Protein AF-A0A6L3XEY2-F1 (afdb_monomer)

Nearest PDB structures (foldseek):
  5vl9-assembly2_C  TM=9.858E-01  e=1.255E-08  [Enterobacter] lignolyticus
  3eup-assembly1_B  TM=8.400E-01  e=5.542E-02  Cytophaga hutchinsonii ATCC 33406
  4dw6-assembly1_A  TM=7.700E-01  e=4.319E-01  Mycobacterium tuberculosis
  3q0v-assembly1_A  TM=7.815E-01  e=7.839E-01  Mycobacterium tuberculosis
  6ayh-assembly1_A-2  TM=6.996E-01  e=1.022E+00  Salmonella enterica

Radius of gyration: 15.06 Å; Cα contacts (8 Å, |Δi|>4): 56; chains: 1; bounding box: 34×32×31 Å

Structure (mmCIF, N/CA/C/O backbone):
data_AF-A0A6L3XEY2-F1
#
_entry.id   AF-A0A6L3XEY2-F1
#
loop_
_atom_site.group_PDB
_atom_site.id
_atom_site.type_symbol
_atom_site.label_atom_id
_atom_site.label_alt_id
_atom_site.label_comp_id
_atom_site.label_asym_id
_atom_site.label_entity_id
_atom_site.label_seq_id
_atom_site.pdbx_PDB_ins_code
_atom_site.Cartn_x
_atom_site.Cartn_y
_atom_site.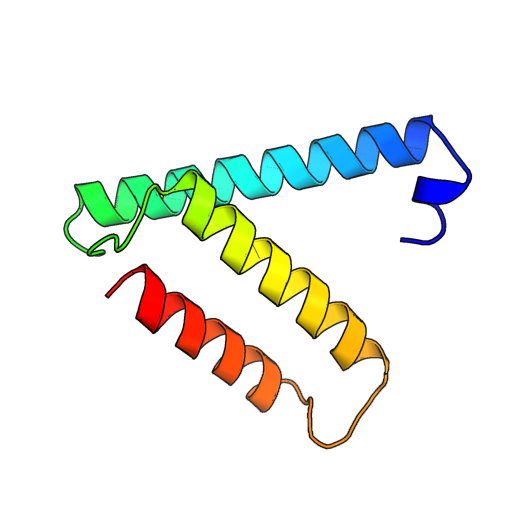Cartn_z
_atom_site.occupancy
_atom_site.B_iso_or_equiv
_atom_site.auth_seq_id
_atom_site.auth_comp_id
_atom_site.auth_asym_id
_atom_site.auth_atom_id
_atom_site.pdbx_PDB_model_num
ATOM 1 N N . GLN A 1 1 ? 12.642 -0.521 -12.333 1.00 57.31 1 GLN A N 1
ATOM 2 C CA . GLN A 1 1 ? 13.739 0.154 -11.588 1.00 57.31 1 GLN A CA 1
ATOM 3 C C . GLN A 1 1 ? 15.105 0.240 -12.310 1.00 57.31 1 GLN A C 1
ATOM 5 O O . GLN A 1 1 ? 16.089 0.628 -11.689 1.00 57.31 1 GLN A O 1
ATOM 10 N N . ILE A 1 2 ? 15.204 -0.019 -13.622 1.00 56.16 2 ILE A N 1
ATOM 11 C CA . ILE A 1 2 ? 16.502 0.002 -14.340 1.00 56.16 2 ILE A CA 1
ATOM 12 C C . ILE A 1 2 ? 16.961 1.430 -14.713 1.00 56.16 2 ILE A C 1
ATOM 14 O O . ILE A 1 2 ? 18.156 1.700 -14.788 1.00 56.16 2 ILE A O 1
ATOM 18 N N . LEU A 1 3 ? 16.028 2.365 -14.920 1.00 53.69 3 LEU A N 1
ATOM 19 C CA . LEU A 1 3 ? 16.352 3.752 -15.292 1.00 53.69 3 LEU A CA 1
ATOM 20 C C . LEU A 1 3 ? 16.852 4.583 -14.097 1.00 53.69 3 LEU A C 1
ATOM 22 O O . LEU A 1 3 ? 17.869 5.257 -14.210 1.00 53.69 3 LEU A O 1
ATOM 26 N N . ALA A 1 4 ? 16.227 4.448 -12.921 1.00 59.91 4 ALA A N 1
ATOM 27 C CA . ALA A 1 4 ? 16.641 5.137 -11.689 1.00 59.91 4 ALA A CA 1
ATOM 28 C C . ALA A 1 4 ? 18.037 4.723 -11.172 1.00 59.91 4 ALA A C 1
ATOM 30 O O . ALA A 1 4 ? 18.605 5.377 -10.304 1.00 59.91 4 ALA A O 1
ATOM 31 N N . THR A 1 5 ? 18.604 3.623 -11.670 1.00 65.81 5 THR A N 1
ATOM 32 C CA . THR A 1 5 ? 19.975 3.200 -11.337 1.00 65.81 5 THR A CA 1
ATOM 33 C C . THR A 1 5 ? 21.028 3.785 -12.277 1.00 65.81 5 THR A C 1
ATOM 35 O O . THR A 1 5 ? 22.211 3.721 -11.955 1.00 65.81 5 THR A O 1
ATOM 38 N N . ARG A 1 6 ? 20.628 4.354 -13.422 1.00 68.31 6 ARG A N 1
ATOM 39 C CA . ARG A 1 6 ? 21.541 4.865 -14.460 1.00 68.31 6 ARG A CA 1
ATOM 40 C C . ARG A 1 6 ? 21.520 6.385 -14.618 1.00 68.31 6 ARG A C 1
ATOM 42 O O . ARG A 1 6 ? 22.406 6.915 -15.277 1.00 68.31 6 ARG A O 1
ATOM 49 N N . ASP A 1 7 ? 20.550 7.061 -14.009 1.00 85.69 7 ASP A N 1
ATOM 50 C CA . ASP A 1 7 ? 20.347 8.505 -14.117 1.00 85.69 7 ASP A CA 1
ATOM 51 C C . ASP A 1 7 ? 19.942 9.082 -12.748 1.00 85.69 7 ASP A C 1
ATOM 53 O O . ASP A 1 7 ? 18.978 8.624 -12.125 1.00 85.69 7 ASP A O 1
ATOM 57 N N . SER A 1 8 ? 20.717 10.054 -12.256 1.00 85.25 8 SER A N 1
ATOM 58 C CA . SER A 1 8 ? 20.515 10.676 -10.942 1.00 85.25 8 SER A CA 1
ATOM 59 C C . SER A 1 8 ? 19.245 11.513 -10.864 1.00 85.25 8 SER A C 1
ATOM 61 O O . SER A 1 8 ? 18.614 11.543 -9.807 1.00 85.25 8 SER A O 1
ATOM 63 N N . ASP A 1 9 ? 18.851 12.150 -11.963 1.00 87.50 9 ASP A N 1
ATOM 64 C CA . ASP A 1 9 ? 17.678 13.017 -12.008 1.00 87.50 9 ASP A CA 1
ATOM 65 C C . ASP A 1 9 ? 16.416 12.153 -12.033 1.00 87.50 9 ASP A C 1
ATOM 67 O O . ASP A 1 9 ? 15.479 12.381 -11.264 1.00 87.50 9 ASP A O 1
ATOM 71 N N . ILE A 1 10 ? 16.437 11.064 -12.813 1.00 86.81 10 ILE A N 1
ATOM 72 C CA . ILE A 1 10 ? 15.371 10.051 -12.795 1.00 86.81 10 ILE A CA 1
ATOM 73 C C . ILE A 1 10 ? 15.276 9.391 -11.417 1.00 86.81 10 ILE A C 1
ATOM 75 O O . ILE A 1 10 ? 14.172 9.145 -10.927 1.00 86.81 10 ILE A O 1
ATOM 79 N N . LYS A 1 11 ? 16.409 9.1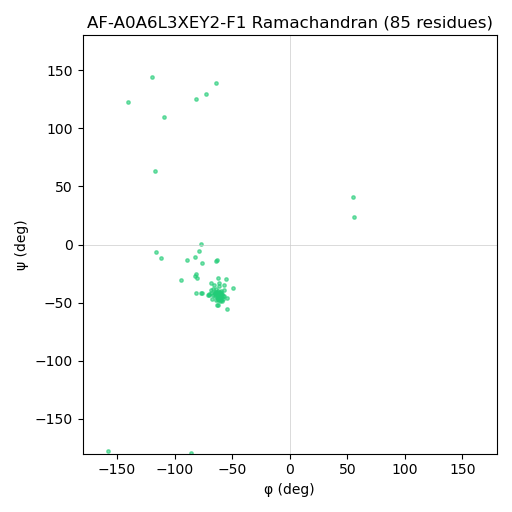10 -10.760 1.00 86.56 11 LYS A N 1
ATOM 80 C CA . LYS A 1 11 ? 16.406 8.591 -9.386 1.00 86.56 11 LYS A CA 1
ATOM 81 C C . LYS A 1 11 ? 15.733 9.565 -8.423 1.00 86.56 11 LYS A C 1
ATOM 83 O O . LYS A 1 11 ? 14.918 9.128 -7.615 1.00 86.56 11 LYS A O 1
ATOM 88 N N . GLY A 1 12 ? 16.058 10.855 -8.516 1.00 88.38 12 GLY A N 1
ATOM 89 C CA . GLY A 1 12 ? 15.453 11.904 -7.697 1.00 88.38 12 GLY A CA 1
ATOM 90 C C . GLY A 1 12 ? 13.939 11.981 -7.890 1.00 88.38 12 GLY A C 1
ATOM 91 O O . GLY A 1 12 ? 13.195 11.938 -6.913 1.00 88.38 12 GLY A O 1
ATOM 92 N N . ALA A 1 13 ? 13.477 11.988 -9.142 1.00 91.81 13 ALA A N 1
ATOM 93 C CA . ALA A 1 13 ? 12.050 11.970 -9.458 1.00 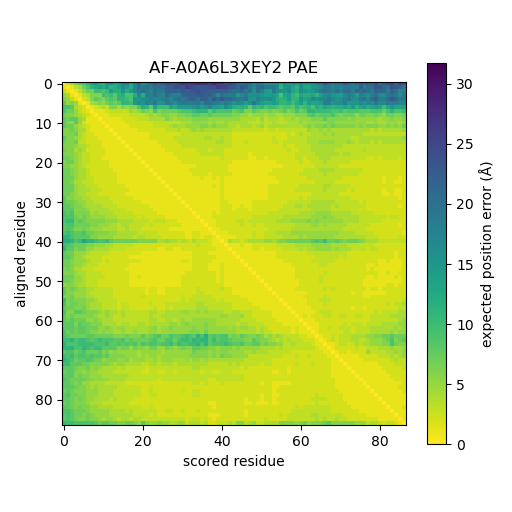91.81 13 ALA A CA 1
ATOM 94 C C . ALA A 1 13 ? 11.351 10.706 -8.926 1.00 91.81 13 ALA A C 1
ATOM 96 O O . ALA A 1 13 ? 10.271 10.796 -8.348 1.00 91.81 13 ALA A O 1
ATOM 97 N N . TYR A 1 14 ? 11.979 9.533 -9.057 1.00 88.50 14 TYR A N 1
ATOM 98 C CA . TYR A 1 14 ? 11.432 8.283 -8.525 1.00 88.50 14 TYR A CA 1
ATOM 99 C C . TYR A 1 14 ? 11.286 8.329 -6.998 1.00 88.50 14 TYR A C 1
ATOM 101 O O . TYR A 1 14 ? 10.229 7.979 -6.475 1.00 88.50 14 TYR A O 1
ATOM 109 N N . VAL A 1 15 ? 12.310 8.804 -6.279 1.00 90.50 15 VAL A N 1
ATOM 110 C CA . VAL A 1 15 ? 12.249 8.983 -4.817 1.00 90.50 15 VAL A CA 1
ATOM 111 C C . VAL A 1 15 ? 11.102 9.915 -4.436 1.00 90.50 15 VAL A C 1
ATOM 113 O O . VAL A 1 15 ? 10.288 9.537 -3.599 1.00 90.50 15 VAL A O 1
ATOM 116 N N . LEU A 1 16 ? 10.969 11.059 -5.112 1.00 93.94 16 LEU A N 1
ATOM 117 C CA . LEU A 1 16 ? 9.881 12.004 -4.857 1.00 93.94 16 LEU A CA 1
ATOM 118 C C . LEU A 1 16 ? 8.503 11.348 -5.030 1.00 93.94 16 LEU A C 1
ATOM 120 O O . LEU A 1 16 ? 7.629 11.512 -4.185 1.00 93.94 16 LEU A O 1
ATOM 124 N N . THR A 1 17 ? 8.307 10.558 -6.089 1.00 93.88 17 THR A N 1
ATOM 125 C CA . THR A 1 17 ? 7.025 9.862 -6.291 1.00 93.88 17 THR A CA 1
ATOM 126 C C . THR A 1 17 ? 6.737 8.814 -5.215 1.00 93.88 17 THR A C 1
ATOM 128 O O . THR A 1 17 ? 5.585 8.661 -4.814 1.00 93.88 17 THR A O 1
ATOM 131 N N . MET A 1 18 ? 7.763 8.122 -4.704 1.00 94.38 18 MET A N 1
ATOM 132 C CA . MET A 1 18 ? 7.604 7.176 -3.594 1.00 94.38 18 MET A CA 1
ATOM 133 C C . MET A 1 18 ? 7.261 7.891 -2.285 1.00 94.38 18 MET A C 1
ATOM 135 O O . MET A 1 18 ? 6.414 7.410 -1.539 1.00 94.38 18 MET A O 1
ATOM 139 N N . GLU A 1 19 ? 7.872 9.048 -2.020 1.00 95.88 19 GLU A N 1
ATOM 140 C CA . GLU A 1 19 ? 7.553 9.875 -0.850 1.00 95.88 19 GLU A CA 1
ATOM 141 C C . GLU A 1 19 ? 6.120 10.412 -0.911 1.00 95.88 19 GLU A C 1
ATOM 143 O O . GLU A 1 19 ? 5.395 10.311 0.075 1.00 95.88 19 GLU A O 1
ATOM 148 N N . MET A 1 20 ? 5.678 10.911 -2.070 1.00 97.31 20 MET A N 1
ATOM 149 C CA . MET A 1 20 ? 4.294 11.357 -2.263 1.00 97.31 20 MET A CA 1
ATOM 150 C C . MET A 1 20 ? 3.302 10.211 -2.038 1.00 97.31 20 MET A C 1
ATOM 152 O O . MET A 1 20 ? 2.324 10.371 -1.313 1.00 97.31 20 MET A O 1
ATOM 156 N N . TRP A 1 21 ? 3.568 9.032 -2.607 1.00 97.81 21 TRP A N 1
ATOM 157 C CA . TRP A 1 21 ? 2.711 7.863 -2.405 1.00 97.81 21 TRP A CA 1
ATOM 158 C C . TRP A 1 21 ? 2.654 7.442 -0.930 1.00 97.81 21 TRP A C 1
ATOM 160 O O . TRP A 1 21 ? 1.575 7.154 -0.403 1.00 97.81 21 TRP A O 1
ATOM 170 N N . HIS A 1 22 ? 3.794 7.457 -0.237 1.00 98.31 22 HIS A N 1
ATOM 171 C CA . HIS A 1 22 ? 3.853 7.178 1.196 1.00 98.31 22 HIS A CA 1
ATOM 172 C C . HIS A 1 22 ? 3.021 8.172 2.008 1.00 98.31 22 HIS A C 1
ATOM 174 O O . HIS A 1 22 ? 2.182 7.745 2.799 1.00 98.31 22 HIS A O 1
ATOM 180 N N . GLN A 1 23 ? 3.180 9.473 1.762 1.00 98.38 23 GLN A N 1
ATOM 181 C CA . GLN A 1 23 ? 2.448 10.528 2.467 1.00 98.38 23 GLN A CA 1
ATOM 182 C C . GLN A 1 23 ? 0.931 10.412 2.285 1.00 98.38 23 GLN A C 1
ATOM 184 O O . GLN A 1 23 ? 0.196 10.462 3.273 1.00 98.38 23 GLN A O 1
ATOM 189 N N . GLU A 1 24 ? 0.461 10.193 1.055 1.00 98.44 24 GLU A N 1
ATOM 190 C CA . GLU A 1 24 ? -0.967 10.004 0.770 1.00 98.44 24 GLU A CA 1
ATOM 191 C C . GLU A 1 24 ? -1.520 8.749 1.462 1.00 98.44 24 GLU A C 1
ATOM 193 O O . GLU A 1 24 ? -2.584 8.778 2.081 1.00 98.44 24 GLU A O 1
ATOM 198 N N . THR A 1 25 ? -0.762 7.648 1.442 1.00 98.06 25 THR A N 1
ATOM 199 C CA . THR A 1 25 ? -1.161 6.401 2.114 1.00 98.06 25 THR A CA 1
ATOM 200 C C . THR A 1 25 ? -1.259 6.594 3.630 1.00 98.06 25 THR A C 1
ATOM 202 O O . THR A 1 25 ? -2.232 6.167 4.251 1.00 98.06 25 THR A O 1
ATOM 205 N N . VAL A 1 26 ? -0.291 7.290 4.236 1.00 98.62 26 VAL A N 1
ATOM 206 C CA . VAL A 1 26 ? -0.309 7.636 5.665 1.00 98.62 26 VAL A CA 1
ATOM 207 C C . VAL A 1 26 ? -1.517 8.504 6.013 1.00 98.62 26 VAL A C 1
ATOM 209 O O . VAL A 1 26 ? -2.167 8.253 7.030 1.00 98.62 26 VAL A O 1
ATOM 212 N N . ALA A 1 27 ? -1.841 9.500 5.185 1.00 98.50 27 ALA A N 1
ATOM 213 C CA . ALA A 1 27 ? -2.990 10.373 5.405 1.00 98.50 27 ALA A CA 1
ATOM 214 C C . ALA A 1 27 ? -4.309 9.583 5.426 1.00 98.50 27 ALA A C 1
ATOM 216 O O . ALA A 1 27 ? -5.125 9.779 6.327 1.00 98.50 27 ALA A O 1
ATOM 217 N N . ILE A 1 28 ? -4.481 8.634 4.499 1.00 98.31 28 ILE A N 1
ATOM 218 C CA . ILE A 1 28 ? -5.651 7.745 4.448 1.00 98.31 28 ILE A CA 1
ATOM 219 C C . ILE A 1 28 ? -5.738 6.866 5.703 1.00 98.31 28 ILE A C 1
ATOM 221 O O . ILE A 1 28 ? -6.804 6.769 6.312 1.00 98.31 28 ILE A O 1
ATOM 225 N N . ILE A 1 29 ? -4.625 6.249 6.118 1.00 98.19 29 ILE A N 1
ATOM 226 C CA . ILE A 1 29 ? -4.587 5.388 7.311 1.00 98.19 29 ILE A CA 1
ATOM 227 C C . ILE A 1 29 ? -4.957 6.188 8.565 1.00 98.19 29 ILE A C 1
ATOM 229 O O . ILE A 1 29 ? -5.776 5.736 9.367 1.00 98.19 29 ILE A O 1
ATOM 233 N N . ARG A 1 30 ? -4.395 7.392 8.723 1.00 98.38 30 ARG A N 1
ATOM 234 C CA . ARG A 1 30 ? -4.699 8.280 9.854 1.00 98.38 30 ARG A CA 1
ATOM 235 C C . ARG A 1 30 ? -6.168 8.689 9.871 1.00 98.38 30 ARG A C 1
ATOM 237 O O . ARG A 1 30 ? -6.811 8.535 10.902 1.00 98.38 30 ARG A O 1
ATOM 244 N N . ALA A 1 31 ? -6.711 9.123 8.735 1.00 98.31 31 ALA A N 1
ATOM 245 C CA . ALA A 1 31 ? -8.118 9.500 8.632 1.00 98.31 31 ALA A CA 1
ATOM 246 C C . ALA A 1 31 ? -9.057 8.330 8.977 1.00 98.31 31 ALA A C 1
ATOM 248 O O . ALA A 1 31 ? -10.054 8.514 9.674 1.00 98.31 31 ALA A O 1
ATOM 249 N N . GLY A 1 32 ? -8.726 7.109 8.542 1.00 97.75 32 GLY A N 1
ATOM 250 C CA . GLY A 1 32 ? -9.493 5.915 8.897 1.00 97.75 32 GLY A CA 1
ATOM 251 C C . GLY A 1 32 ? -9.409 5.559 10.384 1.00 97.75 32 GLY A C 1
ATOM 252 O O . GLY A 1 32 ? -10.421 5.188 10.978 1.00 97.75 32 GLY A O 1
ATOM 253 N N . ALA A 1 33 ? -8.244 5.729 11.014 1.00 97.31 33 ALA A N 1
ATOM 254 C CA . ALA A 1 33 ? -8.092 5.548 12.458 1.00 97.31 33 ALA A CA 1
ATOM 255 C C . ALA A 1 33 ? -8.870 6.612 13.260 1.00 97.31 33 ALA A C 1
ATOM 257 O O . ALA A 1 33 ? -9.582 6.272 14.201 1.00 97.31 33 ALA A O 1
ATOM 258 N N . GLU A 1 34 ? -8.810 7.885 12.855 1.00 97.62 34 GLU A N 1
ATOM 259 C CA . GLU A 1 34 ? -9.580 8.985 13.462 1.00 97.62 34 GLU A CA 1
ATOM 260 C C . GLU A 1 34 ? -11.097 8.767 13.345 1.00 97.62 34 GLU A C 1
ATOM 262 O O . GLU A 1 34 ? -11.853 9.068 14.271 1.00 97.62 34 GLU A O 1
ATOM 267 N N . ALA A 1 35 ? -11.546 8.182 12.232 1.00 97.88 35 ALA A N 1
ATOM 268 C CA . ALA A 1 35 ? -12.935 7.794 12.015 1.00 97.88 35 ALA A CA 1
ATOM 269 C C . ALA A 1 35 ? -13.347 6.501 12.752 1.00 97.88 35 ALA A C 1
ATOM 271 O O . ALA A 1 35 ? -14.498 6.082 12.629 1.00 97.88 35 ALA A O 1
ATOM 272 N N . ASN A 1 36 ? -12.445 5.865 13.512 1.00 96.38 36 ASN A N 1
ATOM 273 C CA . ASN A 1 36 ? -12.619 4.536 14.122 1.00 96.38 36 ASN A CA 1
ATOM 274 C C . ASN A 1 36 ? -12.965 3.426 13.108 1.00 96.38 36 ASN A C 1
ATOM 276 O O . ASN A 1 36 ? -13.563 2.413 13.468 1.00 96.38 36 ASN A O 1
ATOM 280 N N . ALA A 1 37 ? -12.605 3.616 11.836 1.00 97.06 37 ALA A N 1
ATOM 281 C CA . ALA A 1 37 ? -12.754 2.611 10.791 1.00 97.06 37 ALA A CA 1
ATOM 282 C C . ALA A 1 37 ? -11.597 1.600 10.797 1.00 97.06 37 ALA A C 1
ATOM 284 O O . ALA A 1 37 ? -11.800 0.464 10.377 1.00 97.06 37 ALA A O 1
ATOM 285 N N . PHE A 1 38 ? -10.414 1.999 11.282 1.00 97.12 38 PHE A N 1
ATOM 286 C CA . PHE A 1 38 ? -9.225 1.148 11.385 1.00 97.12 38 PHE A CA 1
ATOM 287 C C . PHE A 1 38 ? -8.740 1.011 12.830 1.00 97.12 38 PHE A C 1
ATOM 289 O O . PHE A 1 38 ? -8.756 1.977 13.594 1.00 97.12 38 PHE A O 1
ATOM 296 N N . THR A 1 39 ? -8.237 -0.176 13.169 1.00 96.19 39 THR A N 1
ATOM 297 C CA . THR A 1 39 ? -7.459 -0.432 14.387 1.00 96.19 39 THR A CA 1
ATOM 298 C C . THR A 1 39 ? -6.018 -0.685 13.977 1.00 96.19 39 THR A C 1
ATOM 300 O O . THR A 1 39 ? -5.712 -1.693 13.351 1.00 96.19 39 THR A O 1
ATOM 303 N N . LEU A 1 40 ? -5.128 0.252 14.294 1.00 94.75 40 LEU A N 1
ATOM 304 C CA . LEU A 1 40 ? -3.749 0.189 13.820 1.00 94.75 40 LEU A CA 1
ATOM 305 C C . LEU A 1 40 ? -2.908 -0.743 14.695 1.00 94.75 40 LEU A C 1
ATOM 307 O O . LEU A 1 40 ? -2.797 -0.533 15.904 1.00 94.75 40 LEU A O 1
ATOM 311 N N . ALA A 1 41 ? -2.267 -1.731 14.072 1.00 90.06 41 ALA A N 1
ATOM 312 C CA . ALA A 1 41 ? -1.314 -2.614 14.747 1.00 90.06 41 ALA A CA 1
ATOM 313 C C . ALA A 1 41 ? 0.062 -1.952 15.000 1.00 90.06 41 ALA A C 1
ATOM 315 O O . ALA A 1 41 ? 0.861 -2.455 15.790 1.00 90.06 41 ALA A O 1
ATOM 316 N N . ASP A 1 42 ? 0.350 -0.836 14.322 1.00 96.94 42 ASP A N 1
ATOM 317 C CA . ASP A 1 42 ? 1.628 -0.113 14.335 1.00 96.94 42 ASP A CA 1
ATOM 318 C C . ASP A 1 42 ? 1.413 1.359 13.908 1.00 96.94 42 ASP A C 1
ATOM 320 O O . ASP A 1 42 ? 0.291 1.795 13.653 1.00 96.94 42 ASP A O 1
ATOM 324 N N . GLN A 1 43 ? 2.484 2.147 13.815 1.00 97.50 43 GLN A N 1
ATOM 325 C CA . GLN A 1 43 ? 2.443 3.511 13.294 1.00 97.50 43 GLN A CA 1
ATOM 326 C C . GLN A 1 43 ? 2.025 3.537 11.808 1.00 97.50 43 GLN A C 1
ATOM 328 O O . GLN A 1 43 ? 2.531 2.723 11.023 1.00 97.50 43 GLN A O 1
ATOM 333 N N . PRO A 1 44 ? 1.175 4.496 11.387 1.00 98.00 44 PRO A N 1
ATOM 334 C CA . PRO A 1 44 ? 0.735 4.646 9.998 1.00 98.00 44 PRO A CA 1
ATOM 335 C C . PRO A 1 44 ? 1.867 4.630 8.964 1.00 98.00 44 PRO A C 1
ATOM 337 O O . PRO A 1 44 ? 1.718 4.059 7.888 1.00 98.00 44 PRO A O 1
ATOM 340 N N . GLU A 1 45 ? 3.015 5.229 9.285 1.00 98.38 45 GLU A N 1
ATOM 341 C CA . GLU A 1 45 ? 4.183 5.321 8.405 1.00 98.38 45 GLU A CA 1
ATOM 342 C C . GLU A 1 45 ? 4.791 3.952 8.112 1.00 98.38 45 GLU A C 1
ATOM 344 O O . GLU A 1 45 ? 5.169 3.675 6.970 1.00 98.38 45 GLU A O 1
ATOM 349 N N . ASN A 1 46 ? 4.876 3.094 9.130 1.00 98.19 46 ASN A N 1
ATOM 350 C CA . ASN A 1 46 ? 5.405 1.743 8.989 1.00 98.19 46 ASN A CA 1
ATOM 351 C C . ASN A 1 46 ? 4.441 0.875 8.177 1.00 98.19 46 ASN A C 1
ATOM 353 O O . ASN A 1 46 ? 4.871 0.152 7.277 1.00 98.19 46 ASN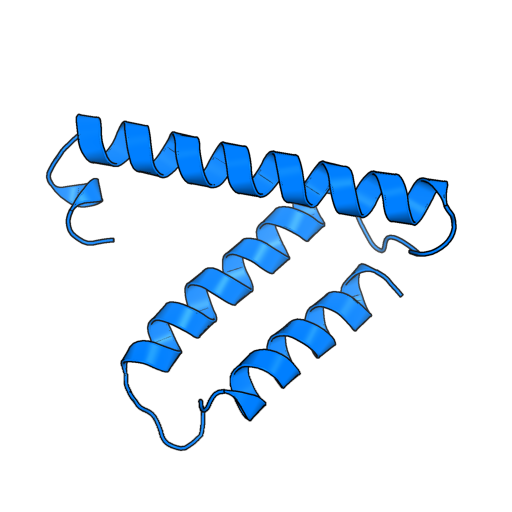 A O 1
ATOM 357 N N . ILE A 1 47 ? 3.140 0.991 8.461 1.00 98.00 47 ILE A N 1
ATOM 358 C CA . ILE A 1 47 ? 2.083 0.292 7.723 1.00 98.00 47 ILE A CA 1
ATOM 359 C C . ILE A 1 47 ? 2.129 0.685 6.241 1.00 98.00 47 ILE A C 1
ATOM 361 O O . ILE A 1 47 ? 2.182 -0.186 5.373 1.00 98.00 47 ILE A O 1
ATOM 365 N N . ALA A 1 48 ? 2.195 1.984 5.940 1.00 98.25 48 ALA A N 1
ATOM 366 C CA . ALA A 1 48 ? 2.274 2.483 4.571 1.00 98.25 48 ALA A CA 1
ATOM 367 C C . ALA A 1 48 ? 3.493 1.925 3.819 1.00 98.25 48 ALA A C 1
ATOM 369 O O . ALA A 1 48 ? 3.349 1.461 2.688 1.00 98.25 48 ALA A O 1
ATOM 370 N N . TRP A 1 49 ? 4.680 1.888 4.440 1.00 97.88 49 TRP A N 1
ATOM 371 C CA . TRP A 1 49 ? 5.859 1.298 3.795 1.00 97.88 49 TRP A CA 1
ATOM 372 C C . TRP A 1 49 ? 5.720 -0.201 3.535 1.00 97.88 49 TRP A C 1
ATOM 374 O O . TRP A 1 49 ? 6.150 -0.669 2.480 1.00 97.88 49 TRP A O 1
ATOM 384 N N . ARG A 1 50 ? 5.104 -0.958 4.450 1.00 98.00 50 ARG A N 1
ATOM 385 C CA . ARG A 1 50 ? 4.845 -2.391 4.239 1.00 98.00 50 ARG A CA 1
ATOM 386 C C . ARG A 1 50 ? 3.861 -2.625 3.092 1.00 98.00 50 ARG A C 1
ATOM 388 O O . ARG A 1 50 ? 4.123 -3.484 2.252 1.00 98.00 50 ARG A O 1
ATOM 395 N N . LEU A 1 51 ? 2.791 -1.832 3.006 1.00 97.31 51 LEU A N 1
ATOM 396 C CA . LEU A 1 51 ? 1.820 -1.903 1.908 1.00 97.31 51 LEU A CA 1
ATOM 397 C C . LEU A 1 51 ? 2.455 -1.539 0.557 1.00 97.31 51 LEU A C 1
ATOM 399 O O . LEU A 1 51 ? 2.314 -2.292 -0.405 1.00 97.31 51 LEU A O 1
ATOM 403 N N . ILE A 1 52 ? 3.213 -0.440 0.488 1.00 96.50 52 ILE A N 1
ATOM 404 C CA . ILE A 1 52 ? 3.936 -0.030 -0.729 1.00 96.50 52 ILE A CA 1
ATOM 405 C C . ILE A 1 52 ? 4.948 -1.100 -1.140 1.00 96.50 52 ILE A C 1
ATOM 407 O O . ILE A 1 52 ? 5.022 -1.462 -2.314 1.00 96.50 52 ILE A O 1
ATOM 411 N N . GLY A 1 53 ? 5.704 -1.636 -0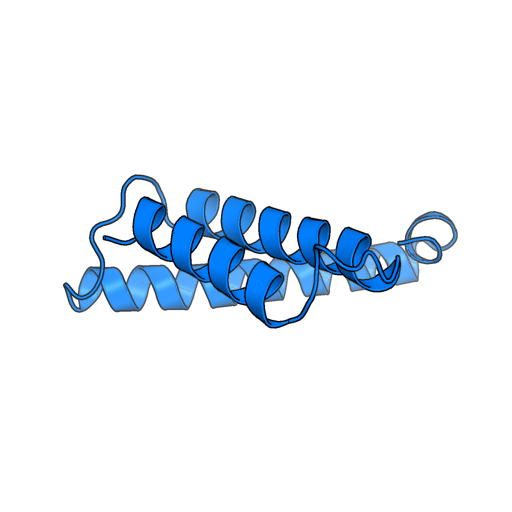.179 1.00 95.62 53 GLY A N 1
ATOM 412 C CA . GLY A 1 53 ? 6.667 -2.707 -0.417 1.00 95.62 53 GLY A CA 1
ATOM 413 C C . GLY A 1 53 ? 6.009 -3.963 -0.984 1.00 95.62 53 GLY A C 1
ATOM 414 O O . GLY A 1 53 ? 6.529 -4.538 -1.941 1.00 95.62 53 GLY A O 1
ATOM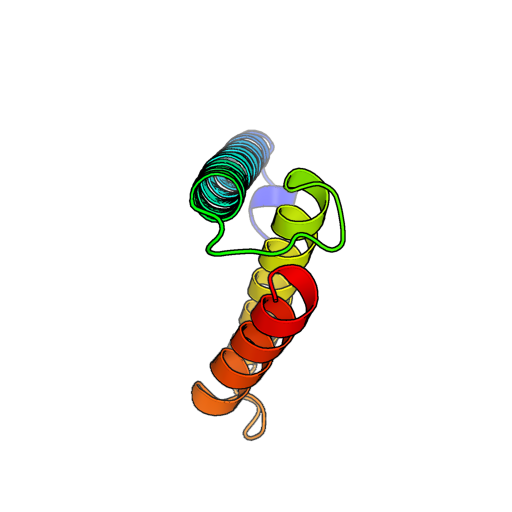 415 N N . LEU A 1 54 ? 4.845 -4.350 -0.450 1.00 95.94 54 LEU A N 1
ATOM 416 C CA . LEU A 1 54 ? 4.065 -5.468 -0.976 1.00 95.94 54 LEU A CA 1
ATOM 417 C C . LEU A 1 54 ? 3.614 -5.201 -2.414 1.00 95.94 54 LEU A C 1
ATOM 419 O O . LEU A 1 54 ? 3.872 -6.035 -3.274 1.00 95.94 54 LEU A O 1
ATOM 423 N N . VAL A 1 55 ? 2.981 -4.057 -2.690 1.00 95.06 55 VAL A N 1
ATOM 424 C CA . VAL A 1 55 ? 2.485 -3.719 -4.037 1.00 95.06 55 VAL A CA 1
ATOM 425 C C . VAL A 1 55 ? 3.631 -3.677 -5.048 1.00 95.06 55 VAL A C 1
ATOM 427 O O . VAL A 1 55 ? 3.530 -4.304 -6.097 1.00 95.06 55 VAL A O 1
ATOM 430 N N . CYS A 1 56 ? 4.749 -3.022 -4.719 1.00 93.50 56 CYS A N 1
ATOM 431 C CA . CYS A 1 56 ? 5.934 -2.991 -5.584 1.00 93.50 56 CYS A CA 1
ATOM 432 C C . CYS A 1 56 ? 6.503 -4.396 -5.839 1.00 93.50 56 CYS A C 1
ATOM 434 O O . CYS A 1 56 ? 6.928 -4.705 -6.952 1.00 93.50 56 CYS A O 1
ATOM 436 N N . GLY A 1 57 ? 6.537 -5.243 -4.806 1.00 91.75 57 GLY A N 1
ATOM 437 C CA . GLY A 1 57 ? 7.013 -6.619 -4.915 1.00 91.75 57 GLY A CA 1
ATOM 438 C C . GLY A 1 57 ? 6.095 -7.485 -5.774 1.00 91.75 57 GLY A C 1
ATOM 439 O O . GLY A 1 57 ? 6.574 -8.181 -6.665 1.00 91.75 57 GLY A O 1
ATOM 440 N N . LEU A 1 58 ? 4.783 -7.412 -5.540 1.00 93.06 58 LEU A N 1
ATOM 441 C CA . LEU A 1 58 ? 3.782 -8.151 -6.303 1.00 93.06 58 LEU A CA 1
ATOM 442 C C . LEU A 1 58 ? 3.733 -7.697 -7.762 1.00 93.06 58 LEU A C 1
ATOM 444 O O . LEU A 1 58 ? 3.676 -8.555 -8.631 1.00 93.06 58 LEU A O 1
ATOM 448 N N . ASP A 1 59 ? 3.830 -6.396 -8.045 1.00 90.12 59 ASP A N 1
ATOM 449 C CA . ASP A 1 59 ? 3.880 -5.866 -9.416 1.00 90.12 59 ASP A CA 1
ATOM 450 C C . ASP A 1 59 ? 5.089 -6.432 -10.179 1.00 90.12 59 ASP A C 1
ATOM 452 O O . ASP A 1 59 ? 4.962 -6.951 -11.288 1.00 90.12 59 ASP A O 1
ATOM 456 N N . GLY A 1 60 ? 6.258 -6.467 -9.528 1.00 90.06 60 GLY A N 1
ATOM 457 C CA . GLY A 1 60 ? 7.466 -7.076 -10.088 1.00 90.06 60 GLY A CA 1
ATOM 458 C C . GLY A 1 60 ? 7.349 -8.581 -10.363 1.00 90.06 60 GLY A C 1
ATOM 459 O O . GLY A 1 60 ? 8.005 -9.084 -11.274 1.00 90.06 60 GLY A O 1
ATOM 460 N N . ILE A 1 61 ? 6.525 -9.303 -9.601 1.00 90.94 61 ILE A N 1
ATOM 461 C CA . ILE A 1 61 ? 6.235 -10.729 -9.812 1.00 90.94 61 ILE A CA 1
ATOM 462 C C . ILE A 1 61 ? 5.179 -10.904 -10.913 1.00 90.94 61 ILE A C 1
ATOM 464 O O .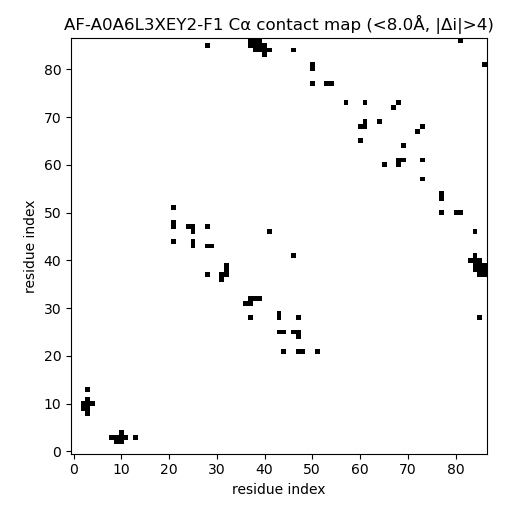 ILE A 1 61 ? 5.321 -11.775 -11.769 1.00 90.94 61 ILE A O 1
ATOM 468 N N . TYR A 1 62 ? 4.147 -10.063 -10.914 1.00 89.38 62 TYR A N 1
ATOM 469 C CA . TYR A 1 62 ? 3.029 -10.089 -11.853 1.00 89.38 62 TYR A CA 1
ATOM 470 C C . TYR A 1 62 ? 3.499 -9.928 -13.303 1.00 89.38 62 TYR A C 1
ATOM 472 O O . TYR A 1 62 ? 3.110 -10.702 -14.177 1.00 89.38 62 TYR A O 1
ATOM 480 N N . VAL A 1 63 ? 4.444 -9.014 -13.562 1.00 91.81 63 VAL A N 1
ATOM 481 C CA . VAL A 1 63 ? 5.015 -8.812 -14.910 1.00 91.81 63 VAL A CA 1
ATOM 482 C C . VAL A 1 63 ? 5.763 -10.032 -15.466 1.00 91.81 63 VAL A C 1
ATOM 484 O O . VAL A 1 63 ? 6.055 -10.080 -16.662 1.00 91.81 63 VAL A O 1
ATOM 487 N N . LEU A 1 64 ? 6.073 -11.030 -14.630 1.00 91.31 64 LEU A N 1
ATOM 488 C CA . LEU A 1 64 ? 6.678 -12.293 -15.062 1.00 91.31 64 LEU A CA 1
ATOM 489 C C . LEU A 1 64 ? 5.656 -13.268 -15.671 1.00 91.31 64 LEU A C 1
ATOM 491 O O . LEU A 1 64 ? 6.067 -14.305 -16.189 1.00 91.31 64 LEU A O 1
ATOM 495 N N . ASN A 1 65 ? 4.356 -12.941 -15.649 1.00 90.12 65 ASN A N 1
ATOM 496 C CA . ASN A 1 65 ? 3.257 -13.756 -16.184 1.00 90.12 65 ASN A CA 1
ATOM 497 C C . ASN A 1 65 ? 3.225 -15.187 -15.617 1.00 90.12 65 ASN A C 1
ATOM 499 O O . ASN A 1 65 ? 2.998 -16.156 -16.348 1.00 90.12 65 ASN A O 1
ATOM 503 N N . MET A 1 66 ? 3.479 -15.333 -14.314 1.00 90.00 66 MET A N 1
ATOM 504 C CA . MET A 1 66 ? 3.335 -16.626 -13.644 1.00 90.00 66 MET A CA 1
ATOM 505 C C . MET A 1 66 ? 1.845 -16.965 -13.480 1.00 90.00 66 MET A C 1
ATOM 507 O O . MET A 1 66 ? 1.112 -16.127 -12.956 1.00 90.00 66 MET A O 1
ATOM 511 N N . PRO A 1 67 ? 1.382 -18.165 -13.883 1.00 88.12 67 PRO A N 1
ATOM 512 C CA . PRO A 1 67 ? -0.035 -18.539 -13.814 1.00 88.12 67 PRO A CA 1
ATOM 513 C C . PRO A 1 67 ? -0.659 -18.413 -12.418 1.00 88.12 67 PRO A C 1
ATOM 515 O O . PRO A 1 67 ? -1.853 -18.167 -12.296 1.00 88.12 67 PRO A O 1
ATOM 518 N N . GLU A 1 68 ? 0.137 -18.593 -11.365 1.00 90.88 68 GLU A N 1
ATOM 519 C CA . GLU A 1 68 ? -0.293 -18.527 -9.969 1.00 90.88 68 GLU A CA 1
ATOM 520 C C . GLU A 1 68 ? -0.367 -17.096 -9.411 1.00 90.88 68 GLU A C 1
ATOM 522 O O . GLU A 1 68 ? -0.879 -16.903 -8.308 1.00 90.88 68 GLU A O 1
ATOM 527 N N . MET A 1 69 ? 0.155 -16.104 -10.140 1.00 92.62 69 MET A N 1
ATOM 528 C CA . MET A 1 69 ? 0.141 -14.685 -9.770 1.00 92.62 69 MET A CA 1
ATOM 529 C C . MET A 1 69 ? -0.667 -13.883 -10.794 1.00 92.62 69 MET A C 1
ATOM 531 O O . MET A 1 69 ? -0.136 -13.029 -11.503 1.00 92.62 69 MET A O 1
ATOM 535 N N . ASP A 1 70 ? -1.958 -14.194 -10.881 1.00 91.88 70 ASP A N 1
ATOM 536 C CA . ASP A 1 70 ? -2.934 -13.433 -11.657 1.00 91.88 70 ASP A CA 1
ATOM 537 C C . ASP A 1 70 ? -3.521 -12.255 -10.850 1.00 91.88 70 ASP A C 1
ATOM 539 O O . ASP A 1 70 ? -3.173 -12.022 -9.687 1.00 91.88 70 ASP A O 1
ATOM 543 N N . ASP A 1 71 ? -4.441 -11.501 -11.460 1.00 92.12 71 ASP A N 1
ATOM 544 C CA . ASP A 1 71 ? -5.100 -10.359 -10.812 1.00 92.12 71 ASP A CA 1
ATOM 545 C C . ASP A 1 71 ? -5.821 -10.761 -9.517 1.00 92.12 71 ASP A C 1
ATOM 547 O O . ASP A 1 71 ? -5.875 -9.995 -8.550 1.00 92.12 71 ASP A O 1
ATOM 551 N N . ALA A 1 72 ? -6.392 -11.967 -9.476 1.00 94.94 72 ALA A N 1
ATOM 552 C CA . ALA A 1 72 ? -7.118 -12.453 -8.312 1.00 94.94 72 ALA A CA 1
ATOM 553 C C . ALA A 1 72 ? -6.158 -12.766 -7.157 1.00 94.94 72 ALA A C 1
ATOM 555 O O . ALA A 1 72 ? -6.428 -12.393 -6.012 1.00 94.94 72 ALA A O 1
ATOM 556 N N . ALA A 1 73 ? -5.026 -13.408 -7.445 1.00 94.44 73 ALA A N 1
ATOM 557 C CA . ALA A 1 73 ? -3.975 -13.669 -6.473 1.00 94.44 73 ALA A CA 1
ATOM 558 C C . ALA A 1 73 ? -3.362 -12.365 -5.942 1.00 94.44 73 ALA A C 1
ATOM 560 O O . ALA A 1 73 ? -3.238 -12.208 -4.724 1.00 94.44 73 ALA A O 1
ATOM 561 N N . PHE A 1 74 ? -3.059 -11.408 -6.827 1.00 95.06 74 PHE A N 1
ATOM 562 C CA . PHE A 1 74 ? -2.541 -10.090 -6.453 1.00 95.06 74 PHE A CA 1
ATOM 563 C C . PHE A 1 74 ? -3.461 -9.398 -5.438 1.00 95.06 74 PHE A C 1
ATOM 565 O O . PHE A 1 74 ? -3.033 -9.058 -4.331 1.00 95.06 74 PHE A O 1
ATOM 572 N N . ASN A 1 75 ? -4.744 -9.247 -5.788 1.00 94.88 75 ASN A N 1
ATOM 573 C CA . ASN A 1 75 ? -5.722 -8.569 -4.936 1.00 94.88 75 ASN A CA 1
ATOM 574 C C . ASN A 1 75 ? -5.921 -9.309 -3.611 1.00 94.88 75 ASN A C 1
ATOM 576 O O . ASN A 1 75 ? -5.929 -8.690 -2.552 1.00 94.88 75 ASN A O 1
ATOM 580 N N . LYS A 1 76 ? -5.965 -10.645 -3.638 1.00 96.69 76 LYS A N 1
ATOM 581 C CA . LYS A 1 76 ? -6.076 -11.457 -2.422 1.00 96.69 76 LYS A CA 1
ATOM 582 C C . LYS A 1 76 ? -4.914 -11.224 -1.453 1.00 96.69 76 LYS A C 1
ATOM 584 O O . LYS A 1 76 ? -5.132 -11.186 -0.241 1.00 96.69 76 LYS A O 1
ATOM 589 N N . HIS A 1 77 ? -3.684 -11.112 -1.952 1.00 96.62 77 HIS A N 1
ATOM 590 C CA . HIS A 1 77 ? -2.519 -10.844 -1.108 1.00 96.62 77 HIS A CA 1
ATOM 591 C C . HIS A 1 77 ? -2.552 -9.433 -0.520 1.00 96.62 77 HIS A C 1
ATOM 593 O O . HIS A 1 77 ? -2.269 -9.270 0.670 1.00 96.62 77 HIS A O 1
ATOM 599 N N . LEU A 1 78 ? -2.945 -8.442 -1.322 1.00 96.06 78 LEU A N 1
ATOM 600 C CA . LEU A 1 78 ? -3.094 -7.063 -0.872 1.00 96.06 78 LEU A CA 1
ATOM 601 C C . LEU A 1 78 ? -4.187 -6.927 0.200 1.00 96.06 78 LEU A C 1
ATOM 603 O O . LEU A 1 78 ? -3.903 -6.443 1.296 1.00 96.06 78 LEU A O 1
ATOM 607 N N . ASP A 1 79 ? -5.390 -7.442 -0.063 1.00 96.88 79 ASP A N 1
ATOM 608 C CA . ASP A 1 79 ? -6.521 -7.425 0.874 1.00 96.88 79 ASP A CA 1
ATOM 609 C C . ASP A 1 79 ? -6.168 -8.110 2.193 1.00 96.88 79 ASP A C 1
ATOM 611 O O . ASP A 1 79 ? -6.535 -7.646 3.279 1.00 96.88 79 ASP A O 1
ATOM 615 N N . LYS A 1 80 ? -5.419 -9.218 2.118 1.00 97.44 80 LYS A N 1
ATOM 616 C CA . LYS A 1 80 ? -4.985 -9.935 3.313 1.00 97.44 80 LYS A CA 1
ATOM 617 C C . LYS A 1 80 ? -4.031 -9.101 4.161 1.00 97.44 80 LYS A C 1
ATOM 619 O O . LYS A 1 80 ? -4.176 -9.130 5.381 1.00 97.44 80 LYS A O 1
ATOM 624 N N . LEU A 1 81 ? -3.075 -8.388 3.560 1.00 96.06 81 LEU A N 1
ATOM 625 C CA . LEU A 1 81 ? -2.158 -7.542 4.326 1.00 96.06 81 LEU A CA 1
ATOM 626 C C . LEU A 1 81 ? -2.881 -6.324 4.908 1.00 96.06 81 LEU A C 1
ATOM 628 O O . LEU A 1 81 ? -2.709 -6.044 6.088 1.00 96.06 81 LEU A O 1
ATOM 632 N N . ILE A 1 82 ? -3.755 -5.673 4.135 1.00 95.81 82 ILE A N 1
ATOM 633 C CA . ILE A 1 82 ? -4.614 -4.585 4.632 1.00 95.81 82 ILE A CA 1
ATOM 634 C C . ILE A 1 82 ? -5.412 -5.053 5.855 1.00 95.81 82 ILE A C 1
ATOM 636 O O . ILE A 1 82 ? -5.427 -4.377 6.880 1.00 95.81 82 ILE A O 1
ATOM 640 N N . SER A 1 83 ? -6.006 -6.246 5.772 1.00 96.31 83 SER A N 1
ATOM 641 C CA . SER A 1 83 ? -6.758 -6.843 6.879 1.00 96.31 83 SER A CA 1
ATOM 642 C C . SER A 1 83 ? -5.916 -7.095 8.128 1.00 96.31 83 SER A C 1
ATOM 644 O O . SER A 1 83 ? -6.455 -7.043 9.216 1.00 96.31 83 SER A O 1
ATOM 646 N N . LEU A 1 84 ? -4.627 -7.418 7.990 1.00 96.06 84 LEU A N 1
ATOM 647 C CA . LEU A 1 84 ? -3.746 -7.687 9.134 1.00 96.06 84 LEU A CA 1
ATOM 648 C C . LEU A 1 84 ? -3.196 -6.413 9.786 1.00 96.06 84 LEU A C 1
ATOM 650 O O . LEU A 1 84 ? -2.802 -6.452 10.946 1.00 96.06 84 LEU A O 1
ATOM 654 N N . GLU A 1 85 ? -3.109 -5.320 9.031 1.00 95.25 85 GLU A N 1
ATOM 655 C CA . GLU A 1 85 ? -2.518 -4.065 9.501 1.00 95.25 85 GLU A CA 1
ATOM 656 C C . GLU A 1 85 ? -3.560 -3.089 10.063 1.00 95.25 85 GLU A C 1
ATOM 658 O O . GLU A 1 85 ? -3.230 -2.283 10.937 1.00 95.25 85 GLU A O 1
ATOM 663 N N . LEU A 1 86 ? -4.793 -3.131 9.536 1.00 94.62 86 LEU A N 1
ATOM 664 C CA . LEU A 1 86 ? -5.823 -2.114 9.779 1.00 94.62 86 LEU A CA 1
ATOM 665 C C . LEU A 1 86 ? -7.073 -2.620 10.523 1.00 94.62 86 LEU A C 1
ATOM 667 O O . LEU A 1 86 ? -7.931 -1.793 10.845 1.00 94.62 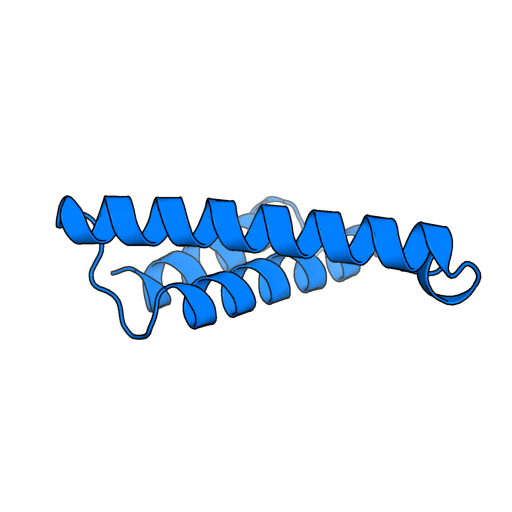86 LEU A O 1
ATOM 671 N N . PHE A 1 87 ? -7.210 -3.925 10.786 1.00 91.62 87 PHE A N 1
ATOM 672 C CA . PHE A 1 87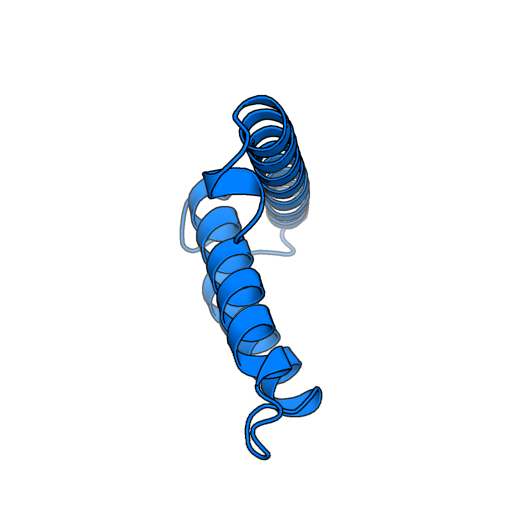 ? -8.396 -4.530 11.413 1.00 91.62 87 PHE A CA 1
ATOM 673 C C . PHE A 1 87 ? -8.023 -5.628 12.415 1.00 91.62 87 PHE A C 1
ATOM 675 O O . PHE A 1 87 ? -8.755 -5.749 13.424 1.00 91.62 87 PHE A O 1
#

InterPro domains:
  IPR036271 Tetracyclin repressor-like, C-terminal domain superfamily [SSF48498] (3-83)

Mean predicted aligned error: 4.05 Å

Sequence (87 aa):
QILATRDSDIKGAYVLTMEMWHQETVAIIRAGAEANAFTLADQPENIAWRLIGLVCGLDGIYVLNMPEMDDAAFNKHLDKLISLELF

Solvent-accessible surface area (backbone atoms only — not comparable to full-atom values): 4842 Å² total; per-residue (Å²): 122,74,60,47,76,75,33,72,67,54,28,51,52,51,51,52,52,52,50,52,52,42,52,55,45,24,52,53,48,47,53,32,39,76,69,68,73,30,51,69,76,63,58,48,67,60,52,30,51,52,53,52,50,48,51,58,52,49,50,67,50,37,78,67,69,44,87,82,44,42,74,68,47,50,51,53,55,50,54,51,50,50,50,69,45,34,98

Organism: NCBI:txid158836

pLDDT: mean 92.17, std 9.48, range [53.69, 98.62]

Foldseek 3Di:
DVVLVPDVVVVVVVVVVLVVQLVVQLVVLVVCVVVVNWDAPDRSSVLSVVLVVLLVVLVVVVVVVDPCSDPVNSVVVSVVSCVVGTD

Secondary structure (DSSP, 8-state):
--STTT-HHHHHHHHHHHHHHHHHHHHHHHHHHHTTS---SS-HHHHHHHHHHHHHHHHHHHTTT-TTSSHHHHHHHHHHHHHHHH-